Protein AF-A0A5C9AW26-F1 (afdb_monomer_lite)

Foldseek 3Di:
DDDDDPPDDPPPPPPVVPDPPPPCLLVLLVVLVVVVVVVLVVCVVVVPDPPRDLVNLCVVLVVVLVVLLVSLVVSLVPDPDVVSNVSSVVSNVVSVVSSVVD

pLDDT: mean 80.06, std 15.17, range [47.0, 96.38]

Structure (mmCIF, N/CA/C/O backbone):
data_AF-A0A5C9AW26-F1
#
_entry.id   AF-A0A5C9AW26-F1
#
loop_
_atom_site.group_PDB
_atom_site.id
_atom_site.type_symbol
_atom_site.label_atom_id
_atom_site.label_alt_id
_atom_site.label_comp_id
_atom_site.label_asym_id
_atom_site.label_entity_id
_atom_site.label_seq_id
_atom_site.pdbx_PDB_ins_code
_atom_site.Cartn_x
_atom_site.Cartn_y
_atom_site.Cartn_z
_atom_site.occupancy
_atom_site.B_iso_or_equiv
_atom_site.auth_seq_id
_atom_site.auth_comp_id
_atom_site.auth_asym_id
_atom_site.auth_atom_id
_atom_site.pdbx_PDB_model_num
ATOM 1 N N . MET A 1 1 ? 41.095 27.426 -45.300 1.00 50.62 1 ME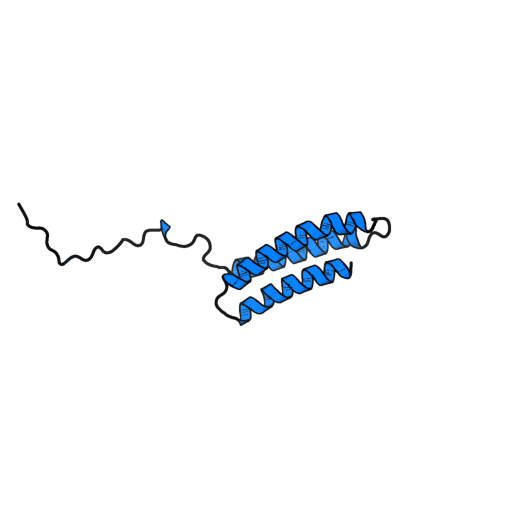T A N 1
ATOM 2 C CA . MET A 1 1 ? 40.038 27.125 -44.311 1.00 50.62 1 MET A CA 1
ATOM 3 C C . MET A 1 1 ? 39.495 25.742 -44.644 1.00 50.62 1 MET A C 1
ATOM 5 O O . MET A 1 1 ? 39.155 25.558 -45.806 1.00 50.62 1 MET A O 1
ATOM 9 N N . PRO A 1 2 ? 39.513 24.760 -43.727 1.00 49.09 2 PRO A N 1
ATOM 10 C CA . PRO A 1 2 ? 38.979 23.423 -44.001 1.00 49.09 2 PRO A CA 1
ATOM 11 C C . PRO A 1 2 ? 37.444 23.472 -44.084 1.00 49.09 2 PRO A C 1
ATOM 13 O O . PRO A 1 2 ? 36.819 24.118 -43.246 1.00 49.09 2 PRO A O 1
ATOM 16 N N . SER A 1 3 ? 36.848 22.825 -45.091 1.00 60.66 3 SER A N 1
ATOM 17 C CA . SER A 1 3 ? 35.387 22.692 -45.217 1.00 60.66 3 SER A CA 1
ATOM 18 C C . SER A 1 3 ? 34.809 21.779 -44.128 1.00 60.66 3 SER A C 1
ATOM 20 O O . SER A 1 3 ? 35.467 20.801 -43.766 1.00 60.66 3 SER A O 1
ATOM 22 N N . PRO A 1 4 ? 33.575 22.028 -43.648 1.00 54.16 4 PRO A N 1
ATOM 23 C CA . PRO A 1 4 ? 32.864 21.089 -42.787 1.00 54.16 4 PRO A CA 1
ATOM 24 C C . PRO A 1 4 ? 32.586 19.794 -43.559 1.00 54.16 4 PRO A C 1
ATOM 26 O O . PRO A 1 4 ? 32.011 19.830 -44.647 1.00 54.16 4 PRO A O 1
ATOM 29 N N . ASN A 1 5 ? 33.026 18.665 -43.008 1.00 60.16 5 ASN A N 1
ATOM 30 C CA . ASN A 1 5 ? 32.726 17.335 -43.524 1.00 60.16 5 ASN A CA 1
ATOM 31 C C . ASN A 1 5 ? 31.335 16.901 -43.001 1.00 60.16 5 ASN A C 1
ATOM 33 O O . ASN A 1 5 ? 31.178 16.836 -4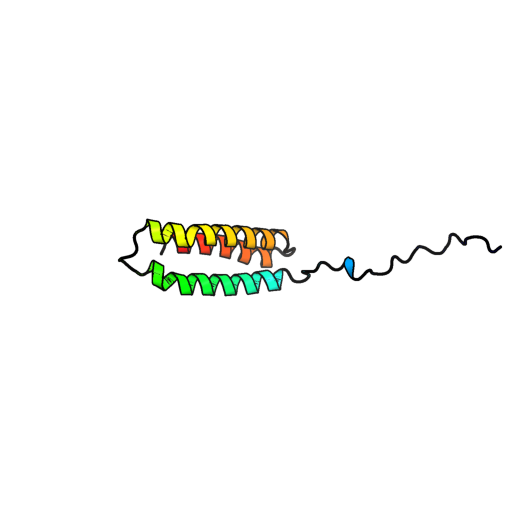1.782 1.00 60.16 5 ASN A O 1
ATOM 37 N N . PRO A 1 6 ? 30.336 16.633 -43.863 1.00 61.50 6 PRO A N 1
ATOM 38 C CA . PRO A 1 6 ? 28.972 16.275 -43.453 1.00 61.50 6 PRO A CA 1
ATOM 39 C C . PRO A 1 6 ? 28.819 14.828 -42.946 1.00 61.50 6 PRO A C 1
ATOM 41 O O . PRO A 1 6 ? 27.729 14.450 -42.526 1.00 61.50 6 PRO A O 1
ATOM 44 N N . ASP A 1 7 ? 29.892 14.032 -42.954 1.00 56.72 7 ASP A N 1
ATOM 45 C CA . ASP A 1 7 ? 29.833 12.586 -42.691 1.00 56.72 7 ASP A CA 1
ATOM 46 C C . ASP A 1 7 ? 30.158 12.180 -41.244 1.00 56.72 7 ASP A C 1
ATOM 48 O O . ASP A 1 7 ? 30.306 10.992 -40.954 1.00 56.72 7 ASP A O 1
ATOM 52 N N . HIS A 1 8 ? 30.262 13.133 -40.315 1.00 52.94 8 HIS A N 1
ATOM 53 C CA . HIS A 1 8 ? 30.299 12.809 -38.890 1.00 52.94 8 HIS A CA 1
ATOM 54 C C . HIS A 1 8 ? 28.894 12.983 -38.308 1.00 52.94 8 HIS A C 1
ATOM 56 O O . HIS A 1 8 ? 28.521 14.110 -37.985 1.00 52.94 8 HIS A O 1
ATOM 62 N N . PRO A 1 9 ? 28.090 11.908 -38.171 1.00 53.06 9 PRO A N 1
ATOM 63 C CA . PRO A 1 9 ? 26.934 11.986 -37.302 1.00 53.06 9 PRO A CA 1
ATOM 64 C C . PRO A 1 9 ? 27.474 12.306 -35.915 1.00 53.06 9 PRO A C 1
ATOM 66 O O . PRO A 1 9 ? 28.356 11.603 -35.413 1.00 53.06 9 PRO A O 1
ATOM 69 N N . ASP A 1 10 ? 26.975 13.396 -35.343 1.00 49.03 10 ASP A N 1
ATOM 70 C CA . ASP A 1 10 ? 27.147 13.738 -33.946 1.00 49.03 10 ASP A CA 1
ATOM 71 C C . ASP A 1 10 ? 26.831 12.484 -33.129 1.00 49.03 10 ASP A C 1
ATOM 73 O O . ASP A 1 10 ? 25.669 12.122 -32.922 1.00 49.03 10 ASP A O 1
ATOM 77 N N . THR A 1 11 ? 27.867 11.764 -32.698 1.00 53.66 11 THR A N 1
ATOM 78 C CA . THR A 1 11 ? 27.734 10.814 -31.606 1.00 53.66 11 THR A CA 1
ATOM 79 C C . THR A 1 11 ? 27.420 11.678 -30.409 1.00 53.66 11 THR A C 1
ATOM 81 O O . THR A 1 11 ? 28.333 12.180 -29.757 1.00 53.66 11 THR A O 1
ATOM 84 N N . ALA A 1 12 ? 26.123 11.917 -30.209 1.00 53.03 12 ALA A N 1
ATOM 85 C CA . ALA A 1 12 ? 25.552 12.392 -28.973 1.00 53.03 12 ALA A CA 1
ATOM 86 C C . ALA A 1 12 ? 26.200 11.554 -27.878 1.00 53.03 12 ALA A C 1
ATOM 88 O O . ALA A 1 12 ? 25.913 10.366 -27.722 1.00 53.03 12 ALA A O 1
ATOM 89 N N . GLU A 1 13 ? 27.185 12.168 -27.230 1.00 47.00 13 GLU A N 1
ATOM 90 C CA . GLU A 1 13 ? 27.811 11.653 -26.038 1.00 47.00 13 GLU A CA 1
ATOM 91 C C . GLU A 1 13 ? 26.681 11.223 -25.113 1.00 47.00 13 GLU A C 1
ATOM 93 O O . GLU A 1 13 ? 25.770 12.005 -24.838 1.00 47.00 13 GLU A O 1
ATOM 98 N N . ASP A 1 14 ? 26.745 9.963 -24.692 1.00 50.78 14 ASP A N 1
ATOM 99 C CA . ASP A 1 14 ? 25.955 9.349 -23.633 1.00 50.78 14 ASP A CA 1
ATOM 100 C C . ASP A 1 14 ? 26.071 10.228 -22.375 1.00 50.78 14 ASP A C 1
ATOM 102 O O . ASP A 1 14 ? 26.898 10.007 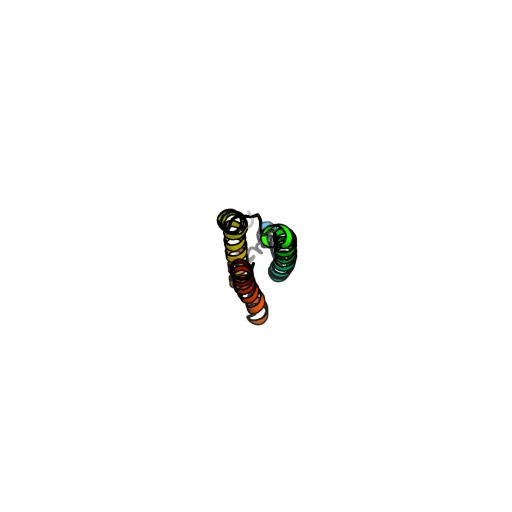-21.483 1.00 50.78 14 ASP A O 1
ATOM 106 N N . SER A 1 15 ? 25.296 11.309 -22.334 1.00 48.06 15 SER A N 1
ATOM 107 C CA . SER A 1 15 ? 25.365 12.287 -21.269 1.00 48.06 15 SER A CA 1
ATOM 108 C C . SER A 1 15 ? 24.874 11.577 -20.007 1.00 48.06 15 SER A C 1
ATOM 110 O O . SER A 1 15 ? 23.754 11.060 -19.990 1.00 48.06 15 SER A O 1
ATOM 112 N N . PRO A 1 16 ? 25.653 11.52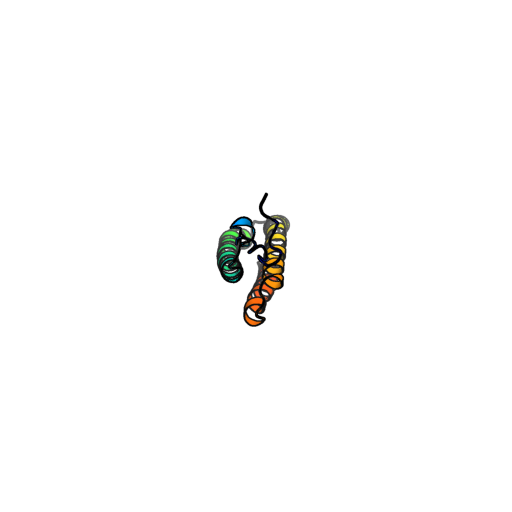0 -18.909 1.00 54.06 16 PRO A N 1
ATOM 113 C CA . PRO A 1 16 ? 25.222 10.864 -17.671 1.00 54.06 16 PRO A CA 1
ATOM 114 C C . PRO A 1 16 ? 23.918 11.446 -17.093 1.00 54.06 16 PRO A C 1
ATOM 116 O O . PRO A 1 16 ? 23.317 10.840 -16.206 1.00 54.06 16 PRO A O 1
ATOM 119 N N . ALA A 1 17 ? 23.494 12.611 -17.597 1.00 55.38 17 ALA A N 1
ATOM 120 C CA . ALA A 1 17 ? 22.233 13.278 -17.308 1.00 55.38 17 ALA A CA 1
ATOM 121 C C . ALA A 1 17 ? 20.984 12.520 -17.807 1.00 55.38 17 ALA A C 1
ATOM 123 O O . ALA A 1 17 ? 19.922 12.699 -17.213 1.00 55.38 17 ALA A O 1
ATOM 124 N N . ASP A 1 18 ? 21.109 11.641 -18.811 1.00 53.81 18 ASP A N 1
ATOM 125 C CA . ASP A 1 18 ? 19.977 10.901 -19.399 1.00 53.81 18 ASP A CA 1
ATOM 126 C C . ASP A 1 18 ? 19.735 9.527 -18.767 1.00 53.81 18 ASP A C 1
ATOM 128 O O . ASP A 1 18 ? 18.749 8.850 -19.074 1.00 53.81 18 ASP A O 1
ATOM 132 N N . ARG A 1 19 ? 20.577 9.104 -17.815 1.00 57.19 19 ARG A N 1
ATOM 133 C CA . ARG A 1 19 ? 20.242 7.926 -17.011 1.00 57.19 19 ARG A CA 1
ATOM 134 C C . ARG A 1 19 ? 19.127 8.308 -16.040 1.00 57.19 19 ARG A C 1
ATOM 136 O O . ARG A 1 19 ? 19.350 9.150 -15.165 1.00 57.19 19 ARG A O 1
ATOM 143 N N . PRO A 1 20 ? 17.936 7.684 -16.118 1.00 58.53 20 PRO A N 1
ATOM 144 C CA . PRO A 1 20 ? 16.896 7.942 -15.138 1.00 58.53 20 PRO A CA 1
ATOM 145 C C . PRO A 1 20 ? 17.453 7.631 -13.745 1.00 58.53 20 PRO A C 1
ATOM 147 O O . PRO A 1 20 ? 17.909 6.518 -13.490 1.00 58.53 20 PRO A O 1
ATOM 150 N N . ARG A 1 21 ? 17.402 8.610 -12.830 1.00 59.03 21 ARG A N 1
ATOM 151 C CA . ARG A 1 21 ? 17.909 8.512 -11.441 1.00 59.03 21 ARG A CA 1
ATOM 152 C C . ARG A 1 21 ? 17.354 7.318 -10.643 1.00 59.03 21 ARG A C 1
ATOM 154 O O . ARG A 1 21 ? 17.883 6.996 -9.586 1.00 59.03 21 ARG A O 1
ATOM 161 N N . PHE A 1 22 ? 16.329 6.638 -11.157 1.00 55.62 22 PHE A N 1
ATOM 162 C CA . PHE A 1 22 ? 15.702 5.462 -10.563 1.00 55.62 22 PHE A CA 1
ATOM 163 C C . PHE A 1 22 ? 15.545 4.351 -11.610 1.00 55.62 22 PHE A C 1
ATOM 165 O O . PHE A 1 22 ? 14.488 4.184 -12.215 1.00 55.62 22 PHE A O 1
ATOM 172 N N . VAL A 1 23 ? 16.622 3.595 -11.844 1.00 66.31 23 VAL A N 1
ATOM 173 C CA . VAL A 1 23 ? 16.645 2.495 -12.830 1.00 66.31 23 VAL A CA 1
ATOM 174 C C . VAL A 1 23 ? 15.905 1.249 -12.312 1.00 66.31 23 VAL A C 1
ATOM 176 O O . VAL A 1 23 ? 15.391 0.462 -13.101 1.00 66.31 23 VAL A O 1
ATOM 179 N N . ASN A 1 24 ? 15.793 1.069 -10.988 1.00 84.50 24 ASN A N 1
ATOM 180 C CA . ASN A 1 24 ? 15.308 -0.180 -10.393 1.00 84.50 24 ASN A CA 1
ATOM 181 C C . ASN A 1 24 ? 13.947 -0.047 -9.684 1.00 84.50 24 ASN A C 1
ATOM 183 O O . ASN A 1 24 ? 13.864 -0.048 -8.455 1.00 84.50 24 ASN A O 1
ATOM 187 N N . TRP A 1 25 ? 12.865 0.020 -10.463 1.00 88.50 25 TRP A N 1
ATOM 188 C CA . TRP A 1 25 ? 11.489 0.059 -9.942 1.00 88.50 25 TRP A CA 1
ATOM 189 C C . TRP A 1 25 ? 11.089 -1.186 -9.146 1.00 88.50 25 TRP A C 1
ATOM 191 O O . TRP A 1 25 ? 10.281 -1.082 -8.226 1.00 88.50 25 TRP A O 1
ATOM 201 N N . LEU A 1 26 ? 11.673 -2.348 -9.458 1.00 88.50 26 LEU A N 1
ATOM 202 C CA . LEU A 1 26 ? 11.449 -3.570 -8.687 1.00 88.50 26 LEU A CA 1
ATOM 203 C C . LEU A 1 26 ? 12.039 -3.441 -7.278 1.00 88.50 26 LEU A C 1
ATOM 205 O O . LEU A 1 26 ? 11.370 -3.760 -6.301 1.00 88.50 26 LEU A O 1
ATOM 209 N N . GLY A 1 27 ? 13.258 -2.912 -7.163 1.00 88.56 27 GLY A N 1
ATOM 210 C CA . GLY A 1 27 ? 13.875 -2.608 -5.872 1.00 88.56 27 GLY A CA 1
ATOM 211 C C . GLY A 1 27 ? 13.035 -1.628 -5.053 1.00 88.56 27 GLY A C 1
ATOM 212 O O . GLY A 1 27 ? 12.795 -1.871 -3.873 1.00 88.56 27 GLY A O 1
ATOM 213 N N . PHE A 1 28 ? 12.510 -0.577 -5.691 1.00 90.12 28 PHE A N 1
ATOM 214 C CA . PHE A 1 28 ? 11.583 0.353 -5.038 1.00 90.12 28 PHE A CA 1
ATOM 215 C C . PHE A 1 28 ? 10.329 -0.342 -4.520 1.00 90.12 28 PHE A C 1
ATOM 217 O O . PHE A 1 28 ? 9.964 -0.126 -3.368 1.00 90.12 28 PHE A O 1
ATOM 224 N N . LEU A 1 29 ? 9.700 -1.195 -5.332 1.00 91.69 29 LEU A N 1
ATOM 225 C CA . LEU A 1 29 ? 8.529 -1.961 -4.915 1.00 91.69 29 LEU A CA 1
ATOM 226 C C . LEU A 1 29 ? 8.835 -2.796 -3.666 1.00 91.69 29 LEU A C 1
ATOM 228 O O . LEU A 1 29 ? 8.096 -2.712 -2.690 1.00 91.69 29 LEU A O 1
ATOM 232 N N . LEU A 1 30 ? 9.936 -3.553 -3.675 1.00 93.44 30 LEU A N 1
ATOM 233 C CA . LEU A 1 30 ? 10.314 -4.424 -2.558 1.00 93.44 30 LEU A CA 1
ATOM 234 C C . LEU A 1 30 ? 10.623 -3.631 -1.282 1.00 93.44 30 LEU A C 1
ATOM 236 O O . LEU A 1 30 ? 10.153 -3.993 -0.205 1.00 93.44 30 LEU A O 1
ATOM 240 N N . VAL A 1 31 ? 11.364 -2.526 -1.389 1.00 94.25 31 VAL A N 1
ATOM 241 C CA . VAL A 1 31 ? 11.636 -1.647 -0.240 1.00 94.25 31 VAL A CA 1
ATOM 242 C C . VAL A 1 31 ? 10.341 -1.030 0.283 1.00 94.25 31 VAL A C 1
ATOM 244 O O . VAL A 1 31 ? 10.108 -1.030 1.489 1.00 94.25 31 VAL A O 1
ATOM 247 N N . GLY A 1 32 ? 9.466 -0.562 -0.608 1.00 93.50 32 GLY A N 1
ATOM 248 C CA . GLY A 1 32 ? 8.158 -0.033 -0.236 1.00 93.50 32 GLY A CA 1
ATOM 249 C C . GLY A 1 32 ? 7.296 -1.066 0.487 1.00 93.50 32 GLY A C 1
ATOM 250 O O . GLY A 1 32 ? 6.700 -0.741 1.510 1.00 93.50 32 GLY A O 1
ATOM 251 N N . MET A 1 33 ? 7.298 -2.320 0.026 1.00 94.94 33 MET A N 1
ATOM 252 C CA . MET A 1 33 ? 6.621 -3.434 0.697 1.00 94.94 33 MET A CA 1
ATOM 253 C C . MET A 1 33 ? 7.136 -3.645 2.122 1.00 94.94 33 MET A C 1
ATOM 255 O O . MET A 1 33 ? 6.332 -3.779 3.042 1.00 94.94 33 MET A O 1
ATOM 259 N N . LEU A 1 34 ? 8.457 -3.628 2.320 1.00 95.88 34 LEU A N 1
ATOM 260 C CA . LEU A 1 34 ? 9.070 -3.789 3.642 1.00 95.88 34 LEU A CA 1
ATOM 261 C C . LEU A 1 34 ? 8.729 -2.627 4.581 1.00 95.88 34 LEU A C 1
ATOM 263 O O . LEU A 1 34 ? 8.310 -2.856 5.714 1.00 95.88 34 LEU A O 1
ATOM 267 N N . VAL A 1 35 ? 8.865 -1.386 4.106 1.00 93.62 35 VAL A N 1
ATOM 268 C CA . VAL A 1 35 ? 8.527 -0.183 4.886 1.00 93.62 35 VAL A CA 1
ATOM 269 C C . VAL A 1 35 ? 7.043 -0.178 5.248 1.00 93.62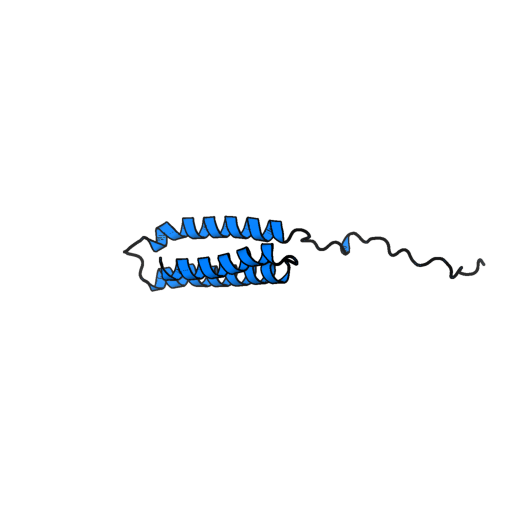 35 VAL A C 1
ATOM 271 O O . VAL A 1 35 ? 6.680 0.143 6.378 1.00 93.62 35 VAL A O 1
ATOM 274 N N . ASN A 1 36 ? 6.184 -0.582 4.314 1.00 92.81 36 ASN A N 1
ATOM 275 C CA . ASN A 1 36 ? 4.752 -0.682 4.549 1.00 92.81 36 ASN A CA 1
ATOM 276 C C . ASN A 1 36 ? 4.415 -1.762 5.587 1.00 92.81 36 ASN A C 1
ATOM 278 O O . ASN A 1 36 ? 3.665 -1.504 6.523 1.00 92.81 36 ASN A O 1
ATOM 282 N N . GLY A 1 37 ? 5.037 -2.938 5.489 1.00 90.88 37 GLY A N 1
ATOM 283 C CA . GLY A 1 37 ? 4.906 -3.983 6.503 1.00 90.88 37 GLY A CA 1
ATOM 284 C C . GLY A 1 37 ? 5.346 -3.514 7.893 1.00 90.88 37 GLY A C 1
ATOM 285 O O . GLY A 1 37 ? 4.648 -3.768 8.874 1.00 90.88 37 GLY A O 1
ATOM 286 N N . LEU A 1 38 ? 6.454 -2.769 7.981 1.00 91.19 38 LEU A N 1
ATOM 287 C CA . LEU A 1 38 ? 6.928 -2.187 9.240 1.00 91.19 38 LEU A CA 1
ATOM 288 C C . LEU A 1 38 ? 5.933 -1.170 9.814 1.00 91.19 38 LEU A C 1
ATOM 290 O O . LEU A 1 38 ? 5.700 -1.161 11.022 1.00 91.19 38 LEU A O 1
ATOM 294 N N . PHE A 1 39 ? 5.323 -0.340 8.965 1.00 88.38 39 PHE A N 1
ATOM 295 C CA . PHE A 1 39 ? 4.275 0.586 9.390 1.00 88.38 39 PHE A CA 1
ATOM 296 C C . PHE A 1 39 ? 3.051 -0.156 9.929 1.00 88.38 39 PHE A C 1
ATOM 298 O O . PHE A 1 39 ? 2.585 0.162 11.021 1.00 88.38 39 PHE A O 1
ATOM 305 N N . VAL A 1 40 ? 2.554 -1.160 9.199 1.00 87.69 40 VAL A N 1
ATOM 306 C CA . VAL A 1 40 ? 1.403 -1.970 9.627 1.00 87.69 40 VAL A CA 1
ATOM 307 C C . VAL A 1 40 ? 1.686 -2.639 10.971 1.00 87.69 40 VAL A C 1
ATOM 309 O O . VAL A 1 40 ? 0.836 -2.600 11.858 1.00 87.69 40 VAL A O 1
ATOM 312 N N . TRP A 1 41 ? 2.891 -3.182 11.159 1.00 87.12 41 TRP A N 1
ATOM 313 C CA . TRP A 1 41 ? 3.317 -3.715 12.452 1.00 87.12 41 TRP A CA 1
ATOM 314 C C . TRP A 1 41 ? 3.305 -2.621 13.531 1.00 87.12 41 TRP A C 1
ATOM 316 O O . TRP A 1 41 ? 2.653 -2.792 14.560 1.00 87.12 41 TRP A O 1
ATOM 326 N N . GLY A 1 42 ? 3.952 -1.476 13.307 1.00 85.56 42 GLY A N 1
ATOM 327 C CA . GLY A 1 42 ? 3.986 -0.386 14.289 1.00 85.56 42 GLY A CA 1
ATOM 328 C C . GLY A 1 42 ? 2.591 0.117 14.684 1.00 85.56 42 GLY A C 1
ATOM 329 O O . GLY A 1 42 ? 2.319 0.357 15.860 1.00 85.56 42 GLY A O 1
ATOM 330 N N . MET A 1 43 ? 1.682 0.205 13.715 1.00 82.50 43 MET A N 1
ATOM 331 C CA . MET A 1 43 ? 0.301 0.636 13.930 1.00 82.50 43 MET A CA 1
ATOM 332 C C . MET A 1 43 ? -0.578 -0.416 14.596 1.00 82.50 43 MET A C 1
ATOM 334 O O . MET A 1 43 ? -1.599 -0.053 15.182 1.00 82.50 43 MET A O 1
ATOM 338 N N . TRP A 1 44 ? -0.193 -1.691 14.558 1.00 78.56 44 TRP A N 1
ATOM 339 C CA . TRP A 1 44 ? -0.947 -2.769 15.191 1.00 78.56 44 TRP A CA 1
ATOM 340 C C . TRP A 1 44 ? -1.161 -2.520 16.689 1.00 78.56 44 TRP A C 1
ATOM 342 O O . TRP A 1 44 ? -2.241 -2.785 17.203 1.00 78.56 44 TRP A O 1
ATOM 352 N N . GLY A 1 45 ? -0.175 -1.943 17.386 1.00 73.12 45 GLY A N 1
ATOM 353 C CA . GLY A 1 45 ? -0.304 -1.600 18.808 1.00 73.12 45 GLY A CA 1
ATOM 354 C C . GLY A 1 45 ? -1.352 -0.517 19.087 1.00 73.12 45 GLY A C 1
ATOM 355 O O . GLY A 1 45 ? -2.066 -0.600 20.079 1.00 73.12 45 GLY A O 1
ATOM 356 N N . VAL A 1 46 ? -1.487 0.463 18.189 1.00 71.12 46 VAL A N 1
ATOM 357 C CA . VAL A 1 46 ? -2.492 1.538 18.292 1.00 71.12 46 VAL A CA 1
ATOM 358 C C . VAL A 1 46 ? -3.871 1.045 17.853 1.00 71.12 46 VAL A C 1
ATOM 360 O O . VAL A 1 46 ? -4.885 1.438 18.421 1.00 71.12 46 VAL A O 1
ATOM 363 N N . ALA A 1 47 ? -3.932 0.171 16.848 1.00 66.75 47 ALA A N 1
ATOM 364 C CA . ALA A 1 47 ? -5.188 -0.394 16.371 1.00 66.75 47 ALA A CA 1
ATOM 365 C C . ALA A 1 47 ? -5.761 -1.455 17.330 1.00 66.75 47 ALA A C 1
ATOM 367 O O . ALA A 1 47 ? -6.975 -1.565 17.471 1.00 66.75 47 ALA A O 1
ATOM 368 N N . ALA A 1 48 ? -4.912 -2.192 18.046 1.00 68.38 48 ALA A N 1
ATOM 369 C CA . ALA A 1 48 ? -5.349 -3.164 19.045 1.00 68.38 48 ALA A CA 1
ATOM 370 C C . ALA A 1 48 ? -5.790 -2.528 20.376 1.00 68.38 48 ALA A C 1
ATOM 372 O O . ALA A 1 48 ? -6.335 -3.240 21.218 1.00 68.38 48 ALA A O 1
ATOM 373 N N . ASP A 1 49 ? -5.570 -1.222 20.578 1.00 73.88 49 ASP A N 1
ATOM 374 C CA . ASP A 1 49 ? -5.981 -0.522 21.794 1.00 73.88 49 ASP A CA 1
ATOM 375 C C . ASP A 1 49 ? -7.511 -0.316 21.818 1.00 73.88 49 ASP A C 1
ATOM 377 O O . ASP A 1 49 ? -8.041 0.464 21.017 1.00 73.88 49 ASP A O 1
ATOM 381 N N . PRO A 1 50 ? -8.252 -0.967 22.738 1.00 71.31 50 PRO A N 1
ATOM 382 C CA . PRO A 1 50 ? -9.698 -0.792 22.859 1.00 71.31 50 PRO A CA 1
ATOM 383 C C . PRO A 1 50 ? -10.088 0.608 23.352 1.00 71.31 50 PRO A C 1
ATOM 385 O O . PRO A 1 50 ? -11.244 1.005 23.203 1.00 71.31 50 PRO A O 1
ATOM 388 N N . ALA A 1 51 ? -9.154 1.348 23.961 1.00 77.50 51 ALA A N 1
ATOM 389 C CA . ALA A 1 51 ? -9.378 2.709 24.436 1.00 77.50 51 ALA A CA 1
ATOM 390 C C . ALA A 1 51 ? -9.247 3.754 23.314 1.00 77.50 51 ALA A C 1
ATOM 392 O O . ALA A 1 51 ? -9.726 4.884 23.462 1.00 77.50 51 ALA A O 1
ATOM 393 N N . ALA A 1 52 ? -8.636 3.396 22.180 1.00 74.62 52 ALA A N 1
ATOM 394 C CA . ALA A 1 52 ? -8.526 4.278 21.030 1.00 74.62 52 ALA A CA 1
ATOM 395 C C . ALA A 1 52 ? -9.874 4.369 20.295 1.00 74.62 52 ALA A C 1
ATOM 397 O O . ALA A 1 52 ? -10.360 3.407 19.698 1.00 74.62 52 ALA A O 1
ATOM 398 N N . GLY A 1 53 ? -10.481 5.558 20.309 1.00 79.38 53 GLY A N 1
ATOM 399 C CA . GLY A 1 53 ? -11.731 5.805 19.593 1.00 79.38 53 GLY A CA 1
ATOM 400 C C . GLY A 1 53 ? -11.601 5.560 18.075 1.00 79.38 53 GLY A C 1
ATOM 401 O O . GLY A 1 53 ? -10.533 5.810 17.506 1.00 79.38 53 GLY A O 1
ATOM 402 N N . PRO A 1 54 ? -12.684 5.164 17.373 1.00 80.94 54 PRO A N 1
ATOM 403 C CA . PRO A 1 54 ? -12.659 4.858 15.932 1.00 80.94 54 PRO A CA 1
ATOM 404 C C . PRO A 1 54 ? -12.093 5.985 15.055 1.00 80.94 54 PRO A C 1
ATOM 406 O O . PRO A 1 54 ? -11.482 5.750 14.010 1.00 80.94 54 PRO A O 1
ATOM 409 N N . TRP A 1 55 ? -12.268 7.232 15.495 1.00 82.94 55 TRP A N 1
ATOM 410 C CA . TRP A 1 55 ? -11.753 8.410 14.806 1.00 82.94 55 TRP A CA 1
ATOM 411 C C . TRP A 1 55 ? -10.225 8.506 14.841 1.00 82.94 55 TRP A C 1
ATOM 413 O O . TRP A 1 55 ? -9.613 8.867 13.839 1.00 82.94 55 TRP A O 1
ATOM 423 N N . VAL A 1 56 ? -9.599 8.126 15.960 1.00 82.81 56 VAL A N 1
ATOM 424 C CA . VAL A 1 56 ? -8.135 8.115 16.100 1.00 82.81 56 VAL A CA 1
ATOM 425 C C . VAL A 1 56 ? -7.539 7.091 15.140 1.00 82.81 56 VAL A C 1
ATOM 427 O O . VAL A 1 56 ? -6.645 7.429 14.368 1.00 82.81 56 VAL A O 1
ATOM 430 N N . LYS A 1 57 ? -8.114 5.880 15.092 1.00 80.00 57 LYS A N 1
ATOM 431 C CA . LYS A 1 57 ? -7.736 4.852 14.112 1.00 80.00 57 LYS A CA 1
ATOM 432 C C . LYS A 1 57 ? -7.867 5.376 12.679 1.00 80.00 57 LYS A C 1
ATOM 434 O O . LYS A 1 57 ? -6.918 5.308 11.904 1.00 80.00 57 LYS A O 1
ATOM 439 N N . THR A 1 58 ? -9.006 5.981 12.345 1.00 86.69 58 THR A N 1
ATOM 440 C CA . THR A 1 58 ? -9.251 6.528 11.001 1.00 86.69 58 THR A CA 1
ATOM 441 C C . THR A 1 58 ? -8.211 7.578 10.615 1.00 86.69 58 THR A C 1
ATOM 443 O O . THR A 1 58 ? -7.583 7.463 9.564 1.00 86.69 58 THR A O 1
ATOM 446 N N . LEU A 1 59 ? -7.967 8.571 11.471 1.00 87.75 59 LEU A N 1
ATOM 447 C CA . LEU A 1 59 ? -7.026 9.653 11.179 1.00 87.75 59 LEU A CA 1
ATOM 448 C C . LEU A 1 59 ? -5.574 9.184 11.059 1.00 87.75 59 LEU A C 1
ATOM 450 O O . LEU A 1 59 ? -4.826 9.750 10.264 1.00 87.75 59 LEU A O 1
ATOM 454 N N . SER A 1 60 ? -5.164 8.163 11.813 1.00 83.69 60 SER A N 1
ATOM 455 C CA . SER A 1 60 ? -3.801 7.636 11.719 1.00 83.69 60 SER A CA 1
ATOM 456 C C . SER A 1 60 ? -3.584 6.783 10.468 1.00 83.69 60 SER A C 1
ATOM 458 O O . SER A 1 60 ? -2.523 6.850 9.849 1.00 83.69 60 SER A O 1
ATOM 460 N N . TRP A 1 61 ? -4.581 5.990 10.072 1.00 86.31 61 TRP A N 1
ATOM 461 C CA . TRP A 1 61 ? -4.435 5.033 8.974 1.00 86.31 61 TRP A CA 1
ATOM 462 C C . TRP A 1 61 ? -4.742 5.622 7.596 1.00 86.31 61 TRP A C 1
ATOM 464 O O . TRP A 1 61 ? -4.147 5.199 6.604 1.00 86.31 61 TRP A O 1
ATOM 474 N N . LEU A 1 62 ? -5.670 6.573 7.491 1.00 89.44 62 LEU A N 1
ATOM 475 C CA . LEU A 1 62 ? -6.182 7.036 6.198 1.00 89.44 62 LEU A CA 1
ATOM 476 C C . LEU A 1 62 ? -5.139 7.808 5.360 1.00 89.44 62 LEU A C 1
ATOM 478 O O . LEU A 1 62 ? -4.988 7.484 4.179 1.00 89.44 62 LEU A O 1
ATOM 482 N N . PRO A 1 63 ? -4.338 8.738 5.926 1.00 89.94 63 PRO A N 1
ATOM 483 C CA . PRO A 1 63 ? -3.266 9.403 5.181 1.00 89.94 63 PRO A CA 1
ATOM 484 C C . PRO A 1 63 ? -2.209 8.415 4.683 1.00 89.94 63 PRO A C 1
ATOM 486 O O . PRO A 1 63 ? -1.745 8.507 3.547 1.00 89.94 63 PRO A O 1
ATOM 489 N N . PHE A 1 64 ? -1.862 7.430 5.513 1.00 89.12 64 PHE A N 1
ATOM 490 C CA . PHE A 1 64 ? -0.892 6.410 5.147 1.00 89.12 64 PHE A CA 1
ATOM 491 C C . PHE A 1 64 ? -1.406 5.510 4.019 1.00 89.12 64 PHE A C 1
ATOM 493 O O . PHE A 1 64 ? -0.701 5.303 3.032 1.00 89.12 64 PHE A O 1
ATOM 500 N N . ASN A 1 65 ? -2.647 5.026 4.122 1.00 91.44 65 ASN A N 1
ATOM 501 C CA . ASN A 1 65 ? -3.276 4.221 3.075 1.00 91.44 65 ASN A CA 1
ATOM 502 C C . ASN A 1 65 ? -3.305 4.949 1.733 1.00 91.44 65 ASN A C 1
ATOM 504 O O . ASN A 1 65 ? -3.019 4.347 0.695 1.00 91.44 65 ASN A O 1
ATOM 508 N N . PHE A 1 66 ? -3.585 6.252 1.752 1.00 93.94 66 PHE A N 1
ATOM 509 C CA . PHE A 1 66 ? -3.558 7.075 0.553 1.00 93.94 66 PHE A CA 1
ATOM 510 C C . PHE A 1 66 ? -2.149 7.177 -0.051 1.00 93.94 66 PHE A C 1
ATOM 512 O O . PHE A 1 66 ? -1.970 6.890 -1.237 1.00 93.94 66 PHE A O 1
ATOM 519 N N . ILE A 1 67 ? -1.138 7.516 0.757 1.00 93.31 67 ILE A N 1
ATOM 520 C CA . ILE A 1 67 ? 0.260 7.629 0.302 1.00 93.31 67 ILE A CA 1
ATOM 521 C C . ILE A 1 67 ? 0.760 6.291 -0.252 1.00 93.31 67 ILE A C 1
ATOM 523 O O . ILE A 1 67 ? 1.325 6.248 -1.347 1.00 93.31 67 ILE A O 1
ATOM 527 N N . ALA A 1 68 ? 0.511 5.195 0.465 1.00 93.69 68 ALA A N 1
ATOM 528 C CA . ALA A 1 68 ? 0.871 3.853 0.032 1.00 93.69 68 ALA A CA 1
ATOM 529 C C . ALA A 1 68 ? 0.183 3.494 -1.294 1.00 93.69 68 ALA A C 1
ATOM 531 O O . ALA A 1 68 ? 0.838 3.004 -2.212 1.00 93.69 68 ALA A O 1
ATOM 532 N N . THR A 1 69 ? -1.108 3.810 -1.441 1.00 95.62 69 THR A N 1
ATOM 533 C CA . THR A 1 69 ? -1.848 3.581 -2.692 1.00 95.62 69 THR A CA 1
ATOM 534 C C . THR A 1 69 ? -1.208 4.326 -3.861 1.00 95.62 69 THR A C 1
ATOM 536 O O . THR A 1 69 ? -0.943 3.721 -4.899 1.00 95.62 69 THR A O 1
ATOM 539 N N . MET A 1 70 ? -0.904 5.617 -3.696 1.00 96.38 70 MET A N 1
ATOM 540 C CA . MET A 1 70 ? -0.241 6.412 -4.737 1.00 96.38 70 MET A CA 1
ATOM 541 C C . MET A 1 70 ? 1.130 5.839 -5.101 1.00 96.38 70 MET A C 1
ATOM 543 O O . MET A 1 70 ? 1.447 5.692 -6.282 1.00 96.38 70 MET A O 1
ATOM 547 N N . PHE A 1 71 ? 1.921 5.458 -4.100 1.00 94.75 71 PHE A N 1
ATOM 548 C CA . PHE A 1 71 ? 3.223 4.838 -4.310 1.00 94.75 71 PHE A CA 1
ATOM 549 C C . PHE A 1 71 ? 3.121 3.539 -5.128 1.00 94.75 71 PHE A C 1
ATOM 551 O O . PHE A 1 71 ? 3.789 3.402 -6.156 1.00 94.75 71 PHE A O 1
ATOM 558 N N . TYR A 1 72 ? 2.247 2.609 -4.732 1.00 95.00 72 TYR A N 1
ATOM 559 C CA . TYR A 1 72 ? 2.085 1.340 -5.444 1.00 95.00 72 TYR A CA 1
ATOM 560 C C . TYR A 1 72 ? 1.487 1.515 -6.841 1.00 95.00 72 TYR A C 1
ATOM 562 O O . TYR A 1 72 ? 1.855 0.764 -7.745 1.00 95.00 72 TYR A O 1
ATOM 570 N N . LEU A 1 73 ? 0.640 2.524 -7.065 1.00 94.94 73 LEU A N 1
ATOM 571 C CA . LEU A 1 73 ? 0.177 2.883 -8.408 1.00 94.94 73 LEU A CA 1
ATOM 57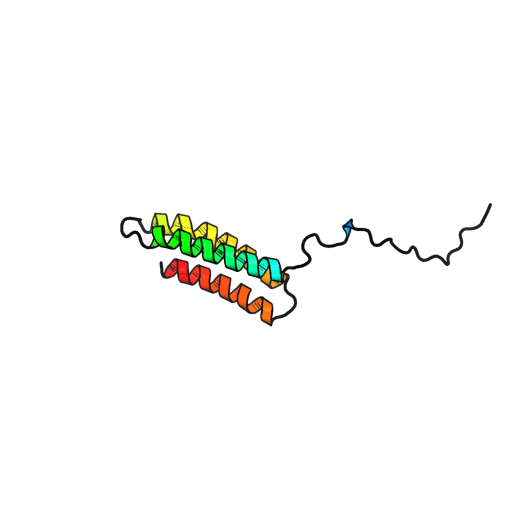2 C C . LEU A 1 73 ? 1.329 3.361 -9.296 1.00 94.94 73 LEU A C 1
ATOM 574 O O . LEU A 1 73 ? 1.438 2.924 -10.442 1.00 94.94 73 LEU A O 1
ATOM 578 N N . VAL A 1 74 ? 2.228 4.203 -8.779 1.00 93.94 74 VAL A N 1
ATOM 579 C CA . VAL A 1 74 ? 3.421 4.625 -9.529 1.00 93.94 74 VAL A CA 1
ATOM 580 C C . VAL A 1 74 ? 4.299 3.416 -9.862 1.00 93.94 74 VAL A C 1
ATOM 582 O O . VAL A 1 74 ? 4.699 3.263 -11.018 1.00 93.94 74 VAL A O 1
ATOM 585 N N . CYS A 1 75 ? 4.544 2.516 -8.904 1.00 91.38 75 CYS A N 1
ATOM 586 C CA . CYS A 1 75 ? 5.273 1.270 -9.164 1.00 91.38 75 CYS A CA 1
ATOM 587 C C . CYS A 1 75 ? 4.573 0.406 -10.223 1.00 91.38 75 CYS A C 1
ATOM 589 O O . CYS A 1 75 ? 5.230 -0.075 -11.143 1.00 91.38 75 CYS A O 1
ATOM 591 N N . TYR A 1 76 ? 3.249 0.251 -10.144 1.00 93.31 76 TYR A N 1
ATOM 592 C CA . TYR A 1 76 ? 2.454 -0.499 -11.118 1.00 93.31 76 TYR A CA 1
ATOM 593 C C . TYR A 1 76 ? 2.625 0.049 -12.543 1.00 93.31 76 TYR A C 1
ATOM 595 O O . TYR A 1 76 ? 2.862 -0.720 -13.476 1.00 93.31 76 TYR A O 1
ATOM 603 N N . LEU A 1 77 ? 2.554 1.374 -12.708 1.00 92.19 77 LEU A N 1
ATOM 604 C CA . LEU A 1 77 ? 2.707 2.040 -14.005 1.00 92.19 77 LEU A CA 1
ATOM 605 C C . LEU A 1 77 ? 4.139 1.955 -14.550 1.00 92.19 77 LEU A C 1
ATOM 607 O O . LEU A 1 77 ? 4.334 1.908 -15.764 1.00 92.19 77 LEU A O 1
ATOM 611 N N . LYS A 1 78 ? 5.143 1.947 -13.668 1.00 89.44 78 LYS A N 1
ATOM 612 C CA . LYS A 1 78 ? 6.562 1.943 -14.048 1.00 89.44 78 LYS A CA 1
ATOM 613 C C . LYS A 1 78 ? 7.141 0.547 -14.279 1.00 89.44 78 LYS A C 1
ATOM 615 O O . LYS A 1 78 ? 8.122 0.416 -15.007 1.00 89.44 78 LYS A O 1
ATOM 620 N N . LEU A 1 79 ? 6.548 -0.495 -13.700 1.00 88.38 79 LEU A N 1
ATOM 621 C CA . LEU A 1 79 ? 6.944 -1.881 -13.947 1.00 88.38 79 LEU A CA 1
ATOM 622 C C . LEU A 1 79 ? 6.417 -2.342 -15.308 1.00 88.38 79 LEU A C 1
ATOM 624 O O . LEU A 1 79 ? 5.241 -2.174 -15.625 1.00 88.38 79 LEU A O 1
ATOM 628 N N . THR A 1 80 ? 7.277 -2.940 -16.127 1.00 83.62 80 THR A N 1
ATOM 629 C CA . THR A 1 80 ? 6.919 -3.398 -17.480 1.00 83.62 80 THR A CA 1
ATOM 630 C C . THR A 1 80 ? 6.370 -4.823 -17.490 1.00 83.62 80 THR A C 1
ATOM 632 O O . THR A 1 80 ? 5.466 -5.120 -18.266 1.00 83.62 80 THR A O 1
ATOM 635 N N . ALA A 1 81 ? 6.857 -5.695 -16.601 1.00 84.94 81 ALA A N 1
ATOM 636 C CA . ALA A 1 81 ? 6.413 -7.083 -16.536 1.00 84.94 81 ALA A CA 1
ATOM 637 C C . ALA A 1 81 ? 5.146 -7.243 -15.670 1.00 84.94 81 ALA A C 1
ATOM 639 O O . ALA A 1 81 ? 5.127 -6.794 -14.518 1.00 84.94 81 ALA A O 1
ATOM 640 N N . PRO A 1 82 ? 4.107 -7.944 -16.164 1.00 83.50 82 PRO A N 1
ATOM 641 C CA . PRO A 1 82 ? 2.836 -8.098 -15.455 1.00 83.50 82 PRO A CA 1
ATOM 642 C C . PRO A 1 82 ? 2.976 -8.861 -14.132 1.00 83.50 82 PRO A C 1
ATOM 644 O O . PRO A 1 82 ? 2.301 -8.525 -13.163 1.00 83.50 82 PRO A O 1
ATOM 647 N N . LEU A 1 83 ? 3.904 -9.821 -14.045 1.00 85.94 83 LEU A N 1
ATOM 648 C CA . LEU A 1 83 ? 4.164 -10.573 -12.813 1.00 85.94 83 LEU A CA 1
ATOM 649 C C . LEU A 1 83 ? 4.576 -9.660 -11.648 1.00 85.94 83 LEU A C 1
ATOM 651 O O . LEU A 1 83 ? 4.167 -9.889 -10.517 1.00 85.94 83 LEU A O 1
ATOM 655 N N . PHE A 1 84 ? 5.335 -8.596 -11.922 1.00 82.81 84 PHE A N 1
ATOM 656 C CA . PHE A 1 84 ? 5.779 -7.650 -10.894 1.00 82.81 84 PHE A CA 1
ATOM 657 C C . PHE A 1 84 ? 4.747 -6.555 -10.599 1.00 82.81 84 PHE A C 1
ATOM 659 O O . PHE A 1 84 ? 4.853 -5.867 -9.588 1.00 82.81 84 PHE A O 1
ATOM 666 N N . ARG A 1 85 ? 3.707 -6.424 -11.429 1.00 87.81 85 ARG A N 1
ATOM 667 C CA . ARG A 1 85 ? 2.574 -5.522 -11.177 1.00 87.81 85 ARG A CA 1
ATOM 668 C C . ARG A 1 85 ? 1.575 -6.093 -10.174 1.00 87.81 85 ARG A C 1
ATOM 670 O O . ARG A 1 85 ? 0.971 -5.330 -9.424 1.00 87.81 85 ARG A O 1
ATOM 677 N N . LEU A 1 86 ? 1.412 -7.418 -10.146 1.00 93.00 86 LEU A N 1
ATOM 678 C CA . LEU A 1 86 ? 0.471 -8.086 -9.243 1.00 93.00 86 LEU A CA 1
ATOM 679 C C . LEU A 1 86 ? 0.761 -7.799 -7.760 1.00 93.00 86 LEU A C 1
ATOM 681 O O . LEU A 1 86 ? -0.182 -7.435 -7.060 1.00 93.00 86 LEU A O 1
ATOM 685 N N . PRO A 1 87 ? 2.018 -7.854 -7.270 1.00 92.69 87 PRO A N 1
ATOM 686 C CA . PRO A 1 87 ? 2.319 -7.467 -5.897 1.00 92.69 87 PRO A CA 1
ATOM 687 C C . PRO A 1 87 ? 1.945 -6.016 -5.580 1.00 92.69 87 PRO A C 1
ATOM 689 O O . PRO A 1 87 ? 1.443 -5.759 -4.495 1.00 92.69 87 PRO A O 1
ATOM 692 N N . ALA A 1 88 ? 2.112 -5.068 -6.510 1.00 92.31 88 ALA A N 1
ATOM 693 C CA . ALA A 1 88 ? 1.708 -3.679 -6.278 1.00 92.31 88 ALA A CA 1
ATOM 694 C C . ALA A 1 88 ? 0.190 -3.559 -6.043 1.00 92.31 88 ALA A C 1
ATOM 696 O O . ALA A 1 88 ? -0.236 -2.913 -5.089 1.00 92.31 88 ALA A O 1
ATOM 697 N N . LEU A 1 89 ? -0.626 -4.241 -6.857 1.00 94.38 89 LEU A N 1
ATOM 698 C CA . LEU A 1 89 ? -2.079 -4.294 -6.653 1.00 94.38 89 LEU A CA 1
ATOM 699 C C . LEU A 1 89 ? -2.453 -5.022 -5.356 1.00 94.38 89 LEU A C 1
ATOM 701 O O . LEU A 1 89 ? -3.329 -4.561 -4.625 1.00 94.38 89 LEU A O 1
ATOM 705 N N . ALA A 1 90 ? -1.770 -6.128 -5.052 1.00 94.50 90 ALA A N 1
ATOM 706 C CA . ALA A 1 90 ? -1.982 -6.881 -3.823 1.00 94.50 90 ALA A CA 1
ATOM 707 C C . ALA A 1 90 ? -1.687 -6.029 -2.583 1.00 94.50 90 ALA A C 1
ATOM 709 O O . ALA A 1 90 ? -2.454 -6.076 -1.628 1.00 94.50 90 ALA A O 1
ATOM 710 N N . MET A 1 91 ? -0.637 -5.203 -2.610 1.00 94.94 91 MET A N 1
ATOM 711 C CA . MET A 1 91 ? -0.313 -4.301 -1.505 1.00 94.94 91 MET A CA 1
ATOM 712 C C . MET A 1 91 ? -1.342 -3.187 -1.334 1.00 94.94 91 MET A C 1
ATOM 714 O O . MET A 1 91 ? -1.662 -2.854 -0.197 1.00 94.94 91 MET A O 1
ATOM 718 N N . ILE A 1 92 ? -1.890 -2.639 -2.426 1.00 94.25 92 ILE A N 1
ATOM 719 C CA . ILE A 1 92 ? -3.008 -1.687 -2.340 1.00 94.25 92 ILE A CA 1
ATOM 720 C C . ILE A 1 92 ? -4.182 -2.361 -1.628 1.00 94.25 92 ILE A C 1
ATOM 722 O O . ILE A 1 92 ? -4.650 -1.855 -0.612 1.00 94.25 92 ILE A O 1
ATOM 726 N N . ALA A 1 93 ? -4.620 -3.523 -2.117 1.00 94.44 93 ALA A N 1
ATOM 727 C CA . ALA A 1 93 ? -5.738 -4.247 -1.521 1.00 94.44 93 ALA A CA 1
ATOM 728 C C . ALA A 1 93 ? -5.477 -4.600 -0.047 1.00 94.44 93 ALA A C 1
ATOM 730 O O . ALA A 1 93 ? -6.331 -4.347 0.800 1.00 94.44 93 ALA A O 1
ATOM 731 N N . ALA A 1 94 ? -4.289 -5.123 0.270 1.00 91.75 94 ALA A N 1
ATOM 732 C CA . ALA A 1 94 ? -3.899 -5.488 1.627 1.00 91.75 94 ALA A CA 1
ATOM 733 C C . ALA A 1 94 ? -3.973 -4.292 2.583 1.00 91.75 94 ALA A C 1
ATOM 735 O O . ALA A 1 94 ? -4.525 -4.422 3.669 1.00 91.75 94 ALA A O 1
ATOM 736 N N . ASN A 1 95 ? -3.495 -3.119 2.167 1.00 90.56 95 ASN A N 1
ATOM 737 C CA . ASN A 1 95 ? -3.525 -1.911 2.987 1.00 90.56 95 ASN A CA 1
ATOM 738 C C . ASN A 1 95 ? -4.944 -1.512 3.404 1.00 90.56 95 ASN A C 1
ATOM 740 O O . ASN A 1 95 ? -5.216 -1.297 4.587 1.00 90.56 95 ASN A O 1
ATOM 744 N N . TRP A 1 96 ? -5.866 -1.500 2.442 1.00 91.50 96 TRP A N 1
ATOM 745 C CA . TRP A 1 96 ? -7.266 -1.192 2.715 1.00 91.50 96 TRP A CA 1
ATOM 746 C C . TRP A 1 96 ? -7.949 -2.286 3.542 1.00 91.50 96 TRP A C 1
ATOM 748 O O . TRP A 1 96 ? -8.723 -1.967 4.439 1.00 91.50 96 TRP A O 1
ATOM 758 N N . ILE A 1 97 ? -7.641 -3.564 3.300 1.00 90.12 97 ILE A N 1
ATOM 759 C CA . ILE A 1 97 ? -8.173 -4.674 4.106 1.00 90.12 97 ILE A CA 1
ATOM 760 C C . ILE A 1 97 ? -7.740 -4.536 5.564 1.00 90.12 97 ILE A C 1
ATOM 762 O O . ILE A 1 97 ? -8.579 -4.641 6.454 1.00 90.12 97 ILE A O 1
ATOM 766 N N . VAL A 1 98 ? -6.456 -4.273 5.815 1.00 85.75 98 VAL A N 1
ATOM 767 C CA . VAL A 1 98 ? -5.949 -4.114 7.182 1.00 85.75 98 VAL A CA 1
ATOM 768 C C . VAL A 1 98 ? -6.619 -2.921 7.862 1.00 85.75 98 VAL A C 1
ATOM 770 O O . VAL A 1 98 ? -7.014 -3.043 9.013 1.00 85.75 98 VAL A O 1
ATOM 773 N N . PHE A 1 99 ? -6.833 -1.811 7.151 1.00 84.94 99 PHE A N 1
ATOM 774 C CA . PHE A 1 99 ? -7.561 -0.667 7.701 1.00 84.94 99 PHE A CA 1
ATOM 775 C C . PHE A 1 99 ? -8.982 -1.011 8.174 1.00 84.94 99 PHE A C 1
ATOM 777 O O . PHE A 1 99 ? -9.405 -0.520 9.213 1.00 84.94 99 PHE A O 1
ATOM 784 N N . PHE A 1 100 ? -9.720 -1.837 7.428 1.00 84.06 100 PHE A N 1
ATOM 785 C CA . PHE A 1 100 ? -11.081 -2.231 7.812 1.00 84.06 100 PHE A CA 1
ATOM 786 C C . PHE A 1 100 ? -11.128 -3.367 8.841 1.00 84.06 100 PHE A C 1
ATOM 788 O O . PHE A 1 100 ? -12.145 -3.533 9.511 1.00 84.06 100 PHE A O 1
ATOM 795 N N . ALA A 1 101 ? -10.066 -4.169 8.938 1.00 81.00 101 ALA A N 1
ATOM 796 C CA . ALA A 1 101 ? -9.987 -5.310 9.846 1.00 81.00 101 ALA A CA 1
ATOM 797 C C . ALA A 1 101 ? -9.403 -4.966 11.231 1.00 81.00 101 ALA A C 1
ATOM 799 O O . ALA A 1 101 ? -9.595 -5.747 12.164 1.00 81.00 101 ALA A O 1
ATOM 800 N N . ALA A 1 102 ? -8.678 -3.850 11.353 1.00 71.69 102 ALA A N 1
ATOM 801 C CA . ALA A 1 102 ? -7.996 -3.396 12.570 1.00 71.69 102 ALA A CA 1
ATOM 802 C C . ALA A 1 102 ? -8.806 -2.336 13.345 1.00 71.69 102 ALA A C 1
ATOM 804 O O . ALA A 1 102 ? -8.715 -2.291 14.597 1.00 71.69 102 ALA A O 1
#

Sequence (102 aa):
MPSPNPDHPDTAEDSPADRPRFVNWLGFLLVGMLVNGLFVWGMWGVAADPAAGPWVKTLSWLPFNFIATMFYLVCYLKLTAPLFRLPALAMIAANWIVFFAA

Secondary structure (DSSP, 8-state):
-PPPPTT--------GGGS-S---HHHHHHHHHHHHHHHHHHHHHHHS-TTS-HHHHHHHHHHHHHHHHHHHHHHHHH--SHHHHHHHHHHHHHHHHHHHH-

Radius of gyration: 22.85 Å; chains: 1; bounding box: 53×38×70 Å